Protein AF-R9KNP6-F1 (afdb_monomer_lite)

Structure (mmCIF, N/CA/C/O backbone):
data_AF-R9KNP6-F1
#
_entry.id   AF-R9KNP6-F1
#
loop_
_atom_site.group_PDB
_atom_site.id
_atom_site.type_symbol
_atom_site.label_atom_id
_atom_site.label_alt_id
_atom_site.label_comp_id
_atom_site.label_asym_id
_atom_site.label_entity_id
_atom_site.label_seq_id
_atom_site.pdbx_PDB_ins_code
_atom_site.Cartn_x
_atom_site.Cartn_y
_atom_site.Cartn_z
_atom_site.occupancy
_atom_site.B_iso_or_equiv
_atom_site.auth_seq_id
_atom_site.auth_comp_id
_atom_site.auth_asym_id
_atom_site.auth_atom_id
_atom_site.pdbx_PDB_model_num
ATOM 1 N N . MET A 1 1 ? 14.266 -0.207 -19.596 1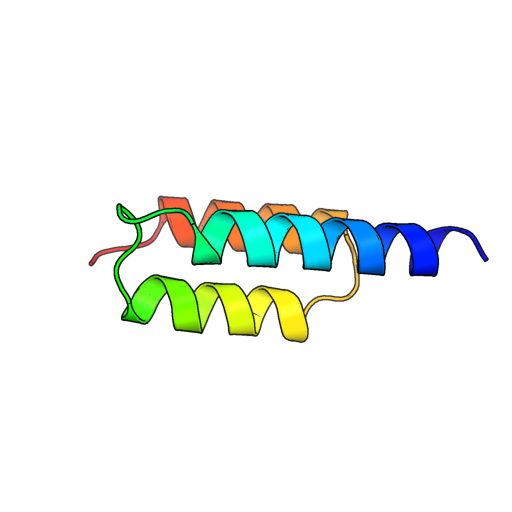.00 52.75 1 MET A N 1
ATOM 2 C CA . MET A 1 1 ? 13.101 0.704 -19.720 1.00 52.75 1 MET A CA 1
ATOM 3 C C . MET A 1 1 ? 11.791 0.098 -19.199 1.00 52.75 1 MET A C 1
ATOM 5 O O . MET A 1 1 ? 10.875 0.858 -18.933 1.00 52.75 1 MET A O 1
ATOM 9 N N . THR A 1 2 ? 11.701 -1.221 -18.996 1.00 59.94 2 THR A N 1
ATOM 10 C CA . THR A 1 2 ? 10.500 -1.941 -18.523 1.00 59.94 2 THR A CA 1
ATOM 11 C C . THR A 1 2 ? 10.167 -1.736 -17.038 1.00 59.94 2 THR A C 1
ATOM 13 O O . THR A 1 2 ? 9.014 -1.477 -16.723 1.00 59.94 2 THR A O 1
ATOM 16 N N . GLY A 1 3 ? 11.158 -1.708 -16.136 1.00 60.31 3 GLY A N 1
ATOM 17 C CA . GLY A 1 3 ? 10.894 -1.646 -14.684 1.00 60.31 3 GLY A CA 1
ATOM 18 C C . GLY A 1 3 ? 10.113 -0.417 -14.182 1.00 60.31 3 GLY A C 1
ATOM 19 O O . GLY A 1 3 ? 9.394 -0.514 -13.196 1.00 60.31 3 GLY A O 1
ATOM 20 N N . ASN A 1 4 ? 10.187 0.721 -14.882 1.00 68.12 4 ASN A N 1
ATOM 21 C CA . ASN A 1 4 ? 9.463 1.948 -14.508 1.00 68.12 4 ASN A CA 1
ATOM 22 C C . ASN A 1 4 ? 7.970 1.894 -14.911 1.00 68.12 4 ASN A C 1
ATOM 24 O O . ASN A 1 4 ? 7.106 2.475 -14.256 1.00 68.12 4 ASN A O 1
ATOM 28 N N . LEU A 1 5 ? 7.641 1.160 -15.984 1.00 73.38 5 LEU A N 1
ATOM 29 C CA . LEU A 1 5 ? 6.246 0.934 -16.379 1.00 73.38 5 LEU A CA 1
ATOM 30 C C . LEU A 1 5 ? 5.549 -0.015 -15.397 1.00 73.38 5 LEU A C 1
ATOM 32 O O . LEU A 1 5 ? 4.396 0.227 -15.036 1.00 73.38 5 LEU A O 1
ATOM 36 N N . ASP A 1 6 ? 6.278 -1.023 -14.917 1.00 83.12 6 ASP A N 1
ATOM 37 C CA . ASP A 1 6 ? 5.775 -2.004 -13.956 1.00 83.12 6 ASP A CA 1
ATOM 38 C C . ASP A 1 6 ? 5.5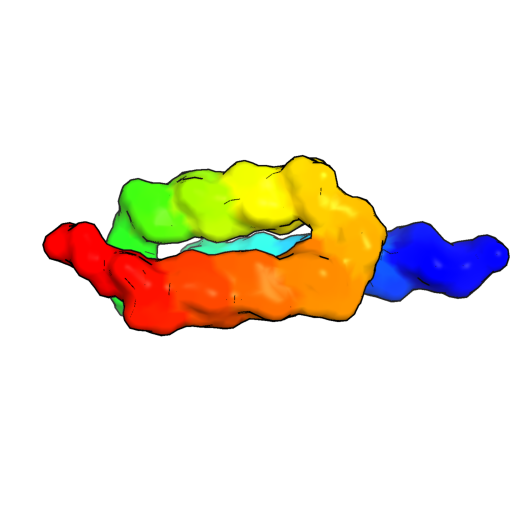15 -1.365 -12.582 1.00 83.12 6 ASP A C 1
ATOM 40 O O . ASP A 1 6 ? 4.431 -1.533 -12.022 1.00 83.12 6 ASP A O 1
ATOM 44 N N . GLU A 1 7 ? 6.445 -0.545 -12.072 1.00 88.81 7 GLU A N 1
ATOM 45 C CA . GLU A 1 7 ? 6.263 0.204 -10.817 1.00 88.81 7 GLU A CA 1
ATOM 46 C C . GLU A 1 7 ? 5.002 1.073 -10.858 1.00 88.81 7 GLU A C 1
ATOM 48 O O . GLU A 1 7 ? 4.138 0.984 -9.980 1.00 88.81 7 GLU A O 1
ATOM 53 N N . LYS A 1 8 ? 4.858 1.896 -11.902 1.00 91.38 8 LYS A N 1
ATOM 54 C CA . LYS A 1 8 ? 3.716 2.804 -12.034 1.00 91.38 8 LYS A CA 1
ATOM 55 C C . LYS A 1 8 ? 2.390 2.045 -12.088 1.00 91.38 8 LYS A C 1
ATOM 57 O O . LYS A 1 8 ? 1.427 2.453 -11.435 1.00 91.38 8 LYS A O 1
ATOM 62 N N . ALA A 1 9 ? 2.331 0.954 -12.852 1.00 91.69 9 ALA A N 1
ATOM 63 C CA . ALA A 1 9 ? 1.126 0.143 -12.973 1.00 91.69 9 ALA A CA 1
ATOM 64 C C . ALA A 1 9 ? 0.728 -0.483 -11.627 1.00 91.69 9 ALA A C 1
ATOM 66 O O . ALA A 1 9 ? -0.432 -0.377 -11.220 1.00 91.69 9 ALA A O 1
ATOM 67 N N . VAL A 1 10 ? 1.690 -1.061 -10.901 1.00 91.75 10 VAL A N 1
ATOM 68 C CA . VAL A 1 10 ? 1.451 -1.671 -9.585 1.00 91.75 10 VAL A CA 1
ATOM 69 C C . VAL A 1 10 ? 0.969 -0.627 -8.574 1.00 91.75 10 VAL A C 1
ATOM 71 O O . VAL A 1 10 ? -0.038 -0.851 -7.897 1.00 91.75 10 VAL A O 1
ATOM 74 N N . LYS A 1 11 ? 1.610 0.548 -8.515 1.00 94.81 11 LYS A N 1
ATOM 75 C CA . LYS A 1 11 ? 1.207 1.637 -7.608 1.00 94.81 11 LYS A CA 1
ATOM 76 C C . LYS A 1 11 ? -0.225 2.109 -7.864 1.00 94.81 11 LYS A C 1
ATOM 78 O O . LYS A 1 11 ? -0.988 2.291 -6.915 1.00 94.81 11 LYS A O 1
ATOM 83 N N . GLU A 1 12 ? -0.619 2.285 -9.124 1.00 94.88 12 GLU A N 1
ATOM 84 C CA . GLU A 1 12 ? -1.979 2.716 -9.475 1.00 94.88 12 GLU A CA 1
ATOM 85 C C . GLU A 1 12 ? -3.041 1.668 -9.119 1.00 94.88 12 GLU A C 1
ATOM 87 O O . GLU A 1 12 ? -4.101 2.009 -8.580 1.00 94.88 12 GLU A O 1
ATOM 92 N N . VAL A 1 13 ? -2.753 0.386 -9.361 1.00 94.00 13 VAL A N 1
ATOM 93 C CA . VAL A 1 13 ? -3.648 -0.715 -8.979 1.00 94.00 13 VAL A CA 1
ATOM 94 C C . VAL A 1 13 ? -3.825 -0.760 -7.460 1.00 94.00 13 VAL A C 1
ATOM 96 O O . VAL A 1 13 ? -4.962 -0.766 -6.982 1.00 94.00 13 VAL A O 1
ATOM 99 N N . LEU A 1 14 ? -2.734 -0.698 -6.692 1.00 93.44 14 LEU A N 1
ATOM 100 C CA . LEU A 1 14 ? -2.790 -0.698 -5.228 1.00 93.44 14 LEU A CA 1
ATOM 101 C C . LEU A 1 14 ? -3.564 0.510 -4.687 1.00 93.44 14 LEU A C 1
ATOM 103 O O . LEU A 1 14 ? -4.462 0.344 -3.860 1.00 93.44 14 LEU A O 1
ATOM 107 N N . LYS A 1 15 ? -3.314 1.721 -5.206 1.00 94.38 15 LYS A N 1
ATOM 108 C CA . LYS A 1 15 ? -4.067 2.928 -4.816 1.00 94.38 15 LYS A CA 1
ATOM 109 C C . LYS A 1 15 ? -5.570 2.763 -5.041 1.00 94.38 15 LYS A C 1
ATOM 111 O O . LYS A 1 15 ? -6.356 3.160 -4.177 1.00 94.38 15 LYS A O 1
ATOM 116 N N . ARG A 1 16 ? -5.987 2.167 -6.166 1.00 95.62 16 ARG A N 1
ATOM 117 C CA . ARG A 1 16 ? -7.406 1.891 -6.456 1.00 95.62 16 ARG A CA 1
ATOM 118 C C . ARG A 1 16 ? -8.004 0.871 -5.491 1.00 95.62 16 ARG A C 1
ATOM 120 O O . ARG A 1 16 ? -9.091 1.122 -4.971 1.00 95.62 16 ARG A O 1
ATOM 127 N N . ILE A 1 17 ? -7.300 -0.229 -5.217 1.00 92.06 17 ILE A N 1
ATOM 128 C CA . ILE A 1 17 ? -7.747 -1.267 -4.273 1.00 92.06 17 ILE A CA 1
ATOM 129 C C . ILE A 1 17 ? -7.971 -0.659 -2.883 1.00 92.06 17 ILE A C 1
ATOM 131 O O . ILE A 1 17 ? -9.059 -0.782 -2.324 1.00 92.06 17 ILE A O 1
ATOM 135 N N . ILE A 1 18 ? -6.983 0.067 -2.353 1.00 92.12 18 ILE A N 1
ATOM 136 C CA . ILE A 1 18 ? -7.057 0.673 -1.015 1.00 92.12 18 ILE A CA 1
ATOM 137 C C . ILE A 1 18 ? -8.145 1.748 -0.936 1.00 92.12 18 ILE A C 1
ATOM 139 O O . ILE A 1 18 ? -8.867 1.835 0.060 1.00 92.12 18 ILE A O 1
ATOM 143 N N . LYS A 1 19 ? -8.303 2.562 -1.988 1.00 92.75 19 LYS A N 1
ATOM 144 C CA . LYS A 1 19 ? -9.360 3.579 -2.049 1.00 92.75 19 LYS A CA 1
ATOM 145 C C . LYS A 1 19 ? -10.750 2.942 -1.960 1.00 92.75 19 LYS A C 1
ATOM 147 O O . LYS A 1 19 ? -11.558 3.406 -1.155 1.00 92.75 19 LYS A O 1
ATOM 152 N N . ASN A 1 20 ? -10.993 1.882 -2.731 1.00 93.00 20 ASN A N 1
ATOM 153 C CA . ASN A 1 20 ? -12.311 1.258 -2.878 1.00 93.00 20 ASN A CA 1
ATOM 154 C C . ASN A 1 20 ? -12.648 0.238 -1.778 1.00 93.00 20 ASN A C 1
ATOM 156 O O . ASN A 1 20 ? -13.809 -0.134 -1.628 1.00 93.00 20 ASN A O 1
ATOM 160 N N . ASN A 1 21 ? -11.666 -0.223 -1.002 1.00 89.69 21 ASN A N 1
ATOM 161 C CA . ASN A 1 21 ? -11.906 -1.183 0.069 1.00 89.69 21 ASN A CA 1
ATOM 162 C C . ASN A 1 21 ? -12.423 -0.477 1.334 1.00 89.69 21 ASN A C 1
ATOM 164 O O . ASN A 1 21 ? -11.663 0.178 2.046 1.00 89.69 21 ASN A O 1
ATOM 168 N N . ASN A 1 22 ? -13.717 -0.600 1.628 1.00 91.69 22 ASN A N 1
ATOM 169 C CA . ASN A 1 22 ? -14.341 0.013 2.809 1.00 91.69 22 ASN A CA 1
ATOM 170 C C . ASN A 1 22 ? -14.035 -0.718 4.126 1.00 91.69 22 ASN A C 1
ATOM 172 O O . ASN A 1 22 ? -14.280 -0.157 5.188 1.00 91.69 22 ASN A O 1
ATOM 176 N N . ASN A 1 23 ? -13.456 -1.921 4.064 1.00 89.19 23 ASN A N 1
ATOM 177 C CA . ASN A 1 23 ? -13.103 -2.708 5.247 1.00 89.19 23 ASN A CA 1
ATOM 178 C C . ASN A 1 23 ? -11.744 -2.308 5.837 1.00 89.19 23 ASN A C 1
ATOM 180 O O . ASN A 1 23 ? -11.416 -2.716 6.946 1.00 89.19 23 ASN A O 1
ATOM 184 N N . ILE A 1 24 ? -10.943 -1.522 5.109 1.00 88.69 24 ILE A N 1
ATOM 185 C CA . ILE A 1 24 ? -9.661 -1.010 5.601 1.00 88.69 24 ILE A CA 1
ATOM 186 C C . ILE A 1 24 ? -9.922 0.289 6.375 1.00 88.69 24 ILE A C 1
ATOM 188 O O . ILE 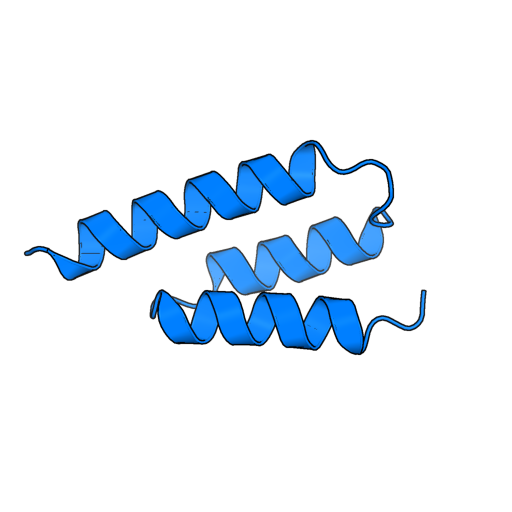A 1 24 ? -10.436 1.245 5.781 1.00 88.69 24 ILE A O 1
ATOM 192 N N . PRO A 1 25 ? -9.546 0.382 7.663 1.00 91.88 25 PRO A N 1
ATOM 193 C CA . PRO A 1 25 ? -9.715 1.609 8.436 1.00 91.88 25 PRO A CA 1
ATOM 194 C C . PRO A 1 25 ? -8.978 2.800 7.825 1.00 91.88 25 PRO A C 1
ATOM 196 O O . PRO A 1 25 ? -7.936 2.649 7.189 1.00 91.88 25 PRO A O 1
ATOM 199 N N . TYR A 1 26 ? -9.492 4.013 8.044 1.00 91.19 26 TYR A N 1
ATOM 200 C CA . TYR A 1 26 ? -8.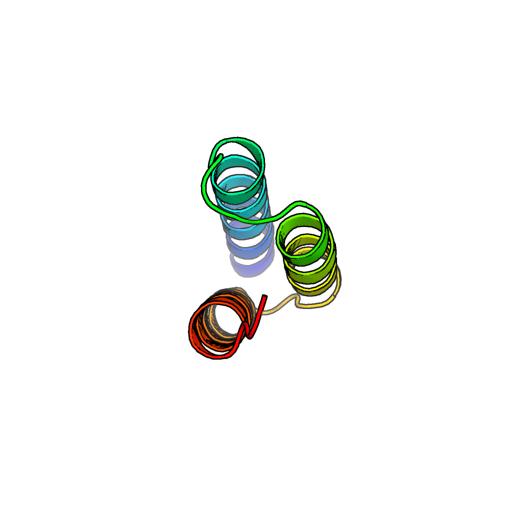939 5.231 7.437 1.00 91.19 26 TYR A CA 1
ATOM 201 C C . TYR A 1 26 ? -7.440 5.414 7.721 1.00 91.19 26 TYR A C 1
ATOM 203 O O . TYR A 1 26 ? -6.669 5.707 6.808 1.00 91.19 26 TYR A O 1
ATOM 211 N N . LYS A 1 27 ? -7.024 5.168 8.970 1.00 91.50 27 LYS A N 1
ATOM 212 C CA . LYS A 1 27 ? -5.618 5.218 9.385 1.00 91.50 27 LYS A CA 1
ATOM 213 C C . LYS A 1 27 ? -4.763 4.226 8.588 1.00 91.50 27 LYS A C 1
ATOM 215 O O . LYS A 1 27 ? -3.769 4.625 7.991 1.00 91.50 27 LYS A O 1
ATOM 220 N N . ALA A 1 28 ? -5.224 2.981 8.456 1.00 92.06 28 ALA A N 1
ATOM 221 C CA . ALA A 1 28 ? -4.559 1.983 7.625 1.00 92.06 28 ALA A CA 1
ATOM 222 C C . ALA A 1 28 ? -4.474 2.376 6.147 1.00 92.06 28 ALA A C 1
ATOM 224 O O . ALA A 1 28 ? -3.445 2.157 5.516 1.00 92.06 28 ALA A O 1
ATOM 225 N N . LYS A 1 29 ? -5.508 3.012 5.585 1.00 93.69 29 LYS A N 1
ATOM 226 C CA . LYS A 1 29 ? -5.446 3.512 4.202 1.00 93.69 29 LYS A CA 1
ATOM 227 C C . LYS A 1 29 ? -4.358 4.568 4.015 1.00 93.69 29 LYS A C 1
ATOM 229 O O . LYS A 1 29 ? -3.748 4.609 2.949 1.00 93.69 29 LYS A O 1
ATOM 234 N N . ALA A 1 30 ? 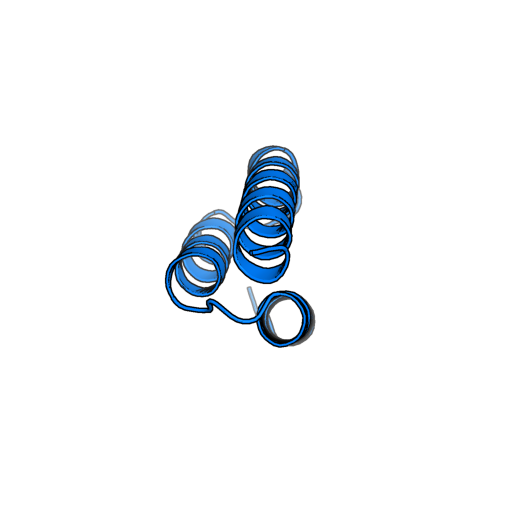-4.154 5.443 4.997 1.00 93.75 30 ALA A N 1
ATOM 235 C CA . ALA A 1 30 ? -3.114 6.466 4.939 1.00 93.75 30 ALA A CA 1
ATOM 236 C C . ALA A 1 30 ? -1.713 5.843 5.029 1.00 93.75 30 ALA A C 1
ATOM 238 O O . ALA A 1 30 ? -0.851 6.162 4.216 1.00 93.75 30 ALA A O 1
ATOM 239 N N . GLU A 1 31 ? -1.519 4.901 5.951 1.00 93.94 31 GLU A N 1
ATOM 240 C CA . GLU A 1 31 ? -0.237 4.216 6.155 1.00 93.94 31 GLU A CA 1
ATOM 241 C C . GLU A 1 31 ? 0.152 3.353 4.940 1.00 93.94 31 GLU A C 1
ATOM 243 O O . GLU A 1 31 ? 1.277 3.444 4.454 1.00 93.94 31 GLU A O 1
ATOM 248 N N . ILE A 1 32 ? -0.797 2.623 4.338 1.00 94.12 32 ILE A N 1
ATOM 249 C CA . ILE A 1 32 ? -0.539 1.860 3.103 1.00 94.12 32 ILE A CA 1
ATOM 250 C C . ILE A 1 32 ? -0.211 2.787 1.924 1.00 94.12 32 ILE A C 1
ATOM 252 O O . ILE A 1 32 ? 0.642 2.464 1.100 1.00 94.12 32 ILE A O 1
ATOM 256 N N . LYS A 1 33 ? -0.846 3.963 1.822 1.00 94.75 33 LYS A N 1
ATOM 257 C CA . LYS A 1 33 ? -0.489 4.945 0.782 1.00 94.75 33 LYS A CA 1
ATOM 258 C C . LYS A 1 33 ? 0.944 5.450 0.935 1.00 94.75 33 LYS A C 1
ATOM 260 O O . LYS A 1 33 ? 1.607 5.612 -0.083 1.00 94.75 33 LYS A O 1
ATOM 265 N N . ALA A 1 34 ? 1.417 5.644 2.165 1.00 94.75 34 ALA 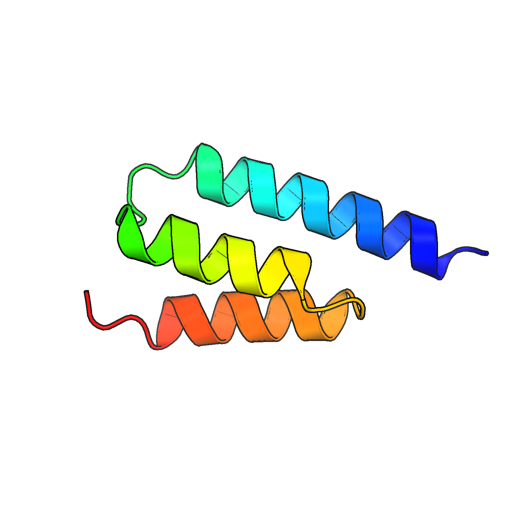A N 1
ATOM 266 C CA . ALA A 1 34 ? 2.803 6.029 2.414 1.00 94.75 34 ALA A CA 1
ATOM 267 C C . ALA A 1 34 ? 3.780 4.940 1.938 1.00 94.75 34 ALA A C 1
ATOM 269 O O . ALA A 1 34 ? 4.738 5.255 1.238 1.00 94.75 34 ALA A O 1
ATOM 270 N N . ILE A 1 35 ? 3.490 3.661 2.211 1.00 94.50 35 ILE A N 1
ATOM 271 C CA . ILE A 1 35 ? 4.269 2.521 1.685 1.00 94.50 35 ILE A CA 1
ATOM 272 C C . ILE A 1 35 ? 4.318 2.559 0.146 1.00 94.50 35 ILE A C 1
ATOM 274 O O . ILE A 1 35 ? 5.389 2.466 -0.451 1.00 94.50 35 ILE A O 1
ATOM 278 N N . ILE A 1 36 ? 3.169 2.782 -0.506 1.00 94.56 36 ILE A N 1
ATOM 279 C CA . ILE A 1 36 ? 3.067 2.885 -1.973 1.00 94.56 36 ILE A CA 1
ATOM 280 C C . ILE A 1 36 ? 3.905 4.031 -2.551 1.00 94.56 36 ILE A C 1
ATOM 282 O O . ILE A 1 36 ? 4.407 3.923 -3.670 1.00 94.56 36 ILE A O 1
ATOM 286 N N . GLU A 1 37 ? 4.033 5.146 -1.843 1.00 93.38 37 GLU A N 1
ATOM 287 C CA . GLU A 1 37 ? 4.799 6.294 -2.328 1.00 93.38 37 GLU A CA 1
ATOM 288 C C . GLU A 1 37 ? 6.307 6.109 -2.148 1.00 93.38 37 GLU A C 1
ATOM 290 O O . GLU A 1 37 ? 7.060 6.517 -3.032 1.00 93.38 37 GLU A O 1
ATOM 295 N N . LEU A 1 38 ? 6.727 5.457 -1.060 1.00 93.50 38 LEU A N 1
ATOM 296 C CA . LEU A 1 38 ? 8.130 5.346 -0.655 1.00 93.50 38 LEU A CA 1
ATOM 297 C C . LEU A 1 38 ? 8.876 4.153 -1.272 1.00 93.50 38 LEU A C 1
ATOM 299 O O . LEU A 1 38 ? 10.091 4.231 -1.437 1.00 93.50 38 LEU A O 1
ATOM 303 N N . GLU A 1 39 ? 8.187 3.063 -1.622 1.00 93.38 39 GLU A N 1
ATOM 304 C CA . GLU A 1 39 ? 8.827 1.881 -2.212 1.00 93.38 39 GLU A CA 1
ATOM 305 C C . GLU A 1 39 ? 8.775 1.919 -3.747 1.00 93.38 39 GLU A C 1
ATOM 307 O O . GLU A 1 39 ? 7.725 2.158 -4.345 1.00 93.38 39 GLU A O 1
ATOM 312 N N . HIS A 1 40 ? 9.912 1.685 -4.400 1.00 91.50 40 HIS A N 1
ATOM 313 C CA . HIS A 1 40 ? 10.077 1.771 -5.858 1.00 91.50 40 HIS A CA 1
ATOM 314 C C . HIS A 1 40 ? 10.245 0.404 -6.521 1.00 91.50 40 HIS A C 1
ATOM 316 O O . HIS A 1 40 ? 10.004 0.250 -7.716 1.00 91.50 40 HIS A O 1
ATOM 322 N N . ASN A 1 41 ? 10.631 -0.613 -5.754 1.00 92.38 41 ASN A N 1
ATOM 323 C CA . ASN A 1 41 ? 10.659 -1.982 -6.222 1.00 92.38 41 ASN A CA 1
ATOM 324 C C . ASN A 1 41 ? 9.234 -2.576 -6.169 1.00 92.38 41 ASN A C 1
ATOM 326 O O . ASN A 1 41 ? 8.654 -2.671 -5.086 1.00 92.38 41 ASN A O 1
ATOM 330 N N . PRO A 1 42 ? 8.663 -3.019 -7.305 1.00 89.69 42 PRO A N 1
ATOM 331 C CA . PRO A 1 42 ? 7.287 -3.517 -7.344 1.00 89.69 42 PRO A CA 1
ATOM 332 C C . PRO A 1 42 ? 7.036 -4.737 -6.449 1.00 89.69 42 PRO A C 1
ATOM 334 O O . PRO A 1 42 ? 5.964 -4.861 -5.860 1.00 89.69 42 PRO A O 1
ATOM 337 N N . GLU A 1 43 ? 8.014 -5.636 -6.333 1.00 91.06 43 GLU A N 1
ATOM 338 C CA . GLU A 1 43 ? 7.897 -6.843 -5.515 1.00 91.06 43 GLU A CA 1
ATOM 339 C C . GLU A 1 43 ? 7.941 -6.502 -4.023 1.00 91.06 43 GLU A C 1
ATOM 341 O O . GLU A 1 43 ? 7.058 -6.911 -3.266 1.00 91.06 43 GLU A O 1
ATOM 346 N N . LYS A 1 44 ? 8.914 -5.683 -3.608 1.00 93.25 44 LYS A N 1
ATOM 347 C CA . LYS A 1 44 ? 9.036 -5.219 -2.220 1.00 93.25 44 LYS A CA 1
ATOM 348 C C . LYS A 1 44 ? 7.821 -4.399 -1.795 1.00 93.25 44 LYS A C 1
ATOM 350 O O . LYS A 1 44 ? 7.320 -4.586 -0.692 1.00 93.25 44 LYS A O 1
ATOM 355 N N . LEU A 1 45 ? 7.273 -3.583 -2.696 1.00 93.50 45 LEU A N 1
ATOM 356 C CA . LEU A 1 45 ? 6.047 -2.825 -2.462 1.00 93.50 45 LEU A CA 1
ATOM 357 C C . LEU A 1 45 ? 4.867 -3.741 -2.104 1.00 93.50 45 LEU A C 1
ATOM 359 O O . LEU A 1 45 ? 4.142 -3.489 -1.138 1.00 93.50 45 LEU A O 1
ATOM 363 N N . LEU A 1 46 ? 4.673 -4.815 -2.874 1.00 91.12 46 LEU A N 1
ATOM 364 C CA . LEU A 1 46 ? 3.621 -5.794 -2.604 1.00 91.12 46 LEU A CA 1
ATOM 365 C C . LEU A 1 46 ? 3.846 -6.494 -1.259 1.00 91.12 46 LEU A C 1
ATOM 367 O O . LEU A 1 46 ? 2.900 -6.625 -0.481 1.00 91.12 46 LEU A O 1
ATOM 371 N N . GLN A 1 47 ? 5.086 -6.899 -0.966 1.00 94.25 47 GLN A N 1
ATOM 372 C CA . GLN A 1 47 ? 5.445 -7.540 0.302 1.00 94.25 47 GLN A CA 1
ATOM 373 C C . GLN A 1 47 ? 5.171 -6.627 1.504 1.00 94.25 47 GLN A C 1
ATOM 375 O O . GLN A 1 47 ? 4.540 -7.066 2.465 1.00 94.25 47 GLN A O 1
ATOM 380 N N . GLU A 1 48 ? 5.575 -5.356 1.448 1.00 94.44 48 GLU A N 1
ATOM 381 C CA . GLU A 1 48 ? 5.349 -4.394 2.532 1.00 94.44 48 GLU A CA 1
ATOM 382 C C . GLU A 1 48 ? 3.859 -4.093 2.735 1.00 94.44 48 GLU A C 1
ATOM 384 O O . GLU A 1 48 ? 3.388 -4.069 3.874 1.00 94.44 48 GLU A O 1
ATOM 389 N N . CYS A 1 49 ? 3.083 -3.954 1.653 1.00 92.94 49 CYS A N 1
ATOM 390 C CA . CYS A 1 49 ? 1.631 -3.796 1.752 1.00 92.94 49 CYS A CA 1
ATOM 391 C C . CYS A 1 49 ? 0.967 -5.014 2.419 1.00 92.94 49 CYS A C 1
ATOM 393 O O . CYS A 1 49 ? 0.099 -4.850 3.279 1.00 92.94 49 CYS A O 1
ATOM 395 N N . LEU A 1 50 ? 1.365 -6.235 2.041 1.00 91.19 50 LEU A N 1
ATOM 396 C CA . LEU A 1 50 ? 0.840 -7.475 2.623 1.00 91.19 50 LEU A CA 1
ATOM 397 C C . LEU A 1 50 ? 1.218 -7.613 4.101 1.00 91.19 50 LEU A C 1
ATOM 399 O O . LEU A 1 50 ? 0.352 -7.900 4.928 1.00 91.19 50 LEU A O 1
ATOM 403 N N . LEU A 1 51 ? 2.486 -7.370 4.440 1.00 93.75 51 LEU A N 1
ATOM 404 C CA . LEU A 1 51 ? 2.975 -7.433 5.815 1.00 93.75 51 LEU A CA 1
ATOM 405 C C . LEU A 1 51 ? 2.242 -6.428 6.708 1.00 93.75 51 LEU A C 1
ATOM 407 O O . LEU A 1 51 ? 1.832 -6.773 7.818 1.00 93.75 51 LEU A O 1
ATOM 411 N N . TYR A 1 52 ? 2.025 -5.209 6.213 1.00 92.75 52 TYR A N 1
ATOM 412 C CA . TYR A 1 52 ? 1.248 -4.200 6.920 1.00 92.75 52 TYR A CA 1
ATOM 413 C C . TYR A 1 52 ? -0.188 -4.680 7.179 1.00 92.75 52 TYR A C 1
ATOM 415 O O . TYR A 1 52 ? -0.652 -4.651 8.316 1.00 92.75 52 TYR A O 1
ATOM 423 N N . MET A 1 53 ? -0.883 -5.193 6.158 1.00 87.56 53 MET A N 1
ATOM 424 C CA . MET A 1 53 ? -2.260 -5.684 6.312 1.00 87.56 53 MET A CA 1
ATOM 425 C C . MET A 1 53 ? -2.373 -6.856 7.298 1.00 87.56 53 MET A C 1
ATOM 427 O O . MET A 1 53 ? -3.350 -6.924 8.039 1.00 87.56 53 MET A O 1
ATOM 431 N N . LEU A 1 54 ? -1.383 -7.755 7.338 1.00 89.88 54 LEU A N 1
ATOM 432 C CA . LEU A 1 54 ? -1.344 -8.881 8.281 1.00 89.88 54 LEU A CA 1
ATOM 433 C C . LEU A 1 54 ? -1.025 -8.454 9.720 1.00 89.88 54 LEU A C 1
ATOM 435 O O . LEU A 1 54 ? -1.493 -9.081 10.667 1.00 89.88 54 LEU A O 1
ATOM 439 N N . SER A 1 55 ? -0.203 -7.417 9.888 1.00 89.12 55 SER A N 1
ATOM 440 C CA . SER A 1 55 ? 0.248 -6.937 11.201 1.00 89.12 55 SER A CA 1
ATOM 441 C C . SER A 1 55 ? -0.637 -5.840 11.794 1.00 89.12 55 SER A C 1
ATOM 443 O O . SER A 1 55 ? -0.450 -5.474 12.957 1.00 89.12 55 SER A O 1
ATOM 445 N N . TYR A 1 56 ? -1.603 -5.328 11.028 1.00 87.56 56 TYR A N 1
ATOM 446 C CA . TYR A 1 56 ? -2.455 -4.227 11.448 1.00 87.56 56 TYR A CA 1
ATOM 447 C C . TYR A 1 56 ? -3.322 -4.604 12.657 1.00 87.56 56 TYR A C 1
ATOM 449 O O . TYR A 1 56 ? -4.256 -5.402 12.569 1.00 87.56 56 TYR A O 1
ATOM 457 N N . LYS A 1 57 ? -3.020 -3.982 13.797 1.00 76.31 57 LYS A N 1
ATOM 458 C CA . LYS A 1 57 ? -3.814 -4.036 15.027 1.00 76.31 57 LYS A CA 1
ATOM 459 C C . LYS A 1 57 ? -4.589 -2.723 15.115 1.00 76.31 57 LYS A C 1
ATOM 461 O O . LYS A 1 57 ? -4.055 -1.739 15.620 1.00 76.31 57 LYS A O 1
ATOM 466 N N . GLY A 1 58 ? -5.760 -2.703 14.476 1.00 63.00 58 GLY A N 1
ATOM 467 C CA . GLY A 1 58 ? -6.652 -1.539 14.405 1.00 63.00 58 GLY A CA 1
ATOM 468 C C . GLY A 1 58 ? -7.036 -0.969 15.757 1.00 63.00 58 GLY A C 1
ATOM 469 O O . GLY A 1 58 ? -7.154 -1.765 16.714 1.00 63.00 58 GLY A O 1
#

Secondary structure (DSSP, 8-state):
--HHHHHHHHHHHHHHHHHH-TTS-HHHHHHHHHHHHH--SHHHHHHHHHHHHHH---

pLDDT: mean 88.86, std 9.55, range [52.75, 95.62]

Radius of gyration: 11.42 Å; chains: 1; bounding box: 27×15×35 Å

Sequence (58 aa):
MTGNLDEKAVKEVLKRIIKNNNNIPYKAKAEIKAIIELEHNPEKLLQECLLYMLSYKG

Foldseek 3Di:
DPLQVLLVVLLVVQLVCLVPDPVQDPVLSVVLNVLSVPDSGSVVNVVVNVVSVVPDPD